Protein AF-A0AAW2MS25-F1 (afdb_monomer_lite)

Foldseek 3Di:
DVVLVVVCVVVVPDQVVSLVVQCVVCVVDPPDDPGDNGPVVVVVVCCVVPAPWDKWFADLVRPDICDDVNVPDQADPPPRDGQFDDDPDPPVPDDGHGNDMDIDGDVVVVVVVQCVDPVRVCVVCVVVPDDDDVPDDDDPPDPDPDDDDDDDPFDWGQDPVVRDTDTD

Organism: NCBI:txid2727405

Sequence (168 aa):
MARLVNIKAEHNMSERCYDQVSQWASDLLSRVHTLPSNYYNTKKMIRDLGLPIKKIHACKNGCMLYWKDNIDMEYCKFCGDPRYKPTREQNSHRKKPSYVVFSYLPLTPHLQGLYASPATVEHMTWHASYVMDEGSVLILLMPKLGGMLTEHTQILYWSPVTLDWVFV

Secondary structure (DSSP, 8-state):
-HHHHHHHHHTT--HHHHHHHHHHHHHHS-S-----SSHHHHHHHHHHHS---EEEEE-TTSS-EE-GGGTT-SB-TTT--BSB---S---TTSPPPBSEEEEE--HHHHHHHHHH-HHHHHHHHHHHH-PPPTT----------S----S----EEEETTTTEEEE-

pLDDT: mean 76.35, std 17.57, range [33.19, 94.12]

Structure (mmCIF, N/CA/C/O backbone):
data_AF-A0AAW2MS25-F1
#
_entry.id   AF-A0AAW2MS25-F1
#
loop_
_atom_site.group_PDB
_atom_site.id
_atom_site.type_symbol
_atom_site.label_atom_id
_atom_site.label_alt_id
_atom_site.label_comp_id
_atom_site.label_asym_id
_atom_site.label_entity_id
_atom_site.label_seq_id
_atom_site.pdbx_PDB_ins_code
_atom_site.Cartn_x
_atom_site.Cartn_y
_atom_site.Cartn_z
_atom_site.occupancy
_atom_site.B_iso_or_equiv
_atom_site.auth_seq_id
_atom_site.auth_comp_id
_atom_site.auth_asym_id
_atom_site.auth_atom_id
_atom_site.pdbx_PDB_model_num
ATOM 1 N N . MET A 1 1 ? 6.434 14.502 -12.449 1.00 69.00 1 MET A N 1
ATOM 2 C CA . MET A 1 1 ? 5.471 14.150 -11.374 1.00 69.00 1 MET A CA 1
ATOM 3 C C . MET A 1 1 ? 6.110 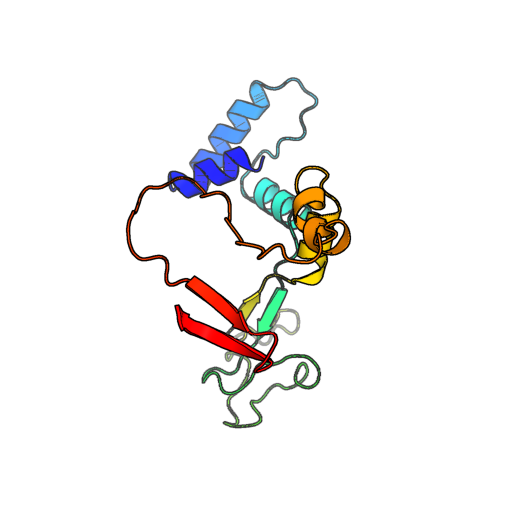13.396 -10.228 1.00 69.00 1 MET A C 1
ATOM 5 O O . MET A 1 1 ? 6.143 13.944 -9.135 1.00 69.00 1 MET A O 1
ATOM 9 N N . ALA A 1 2 ? 6.696 12.218 -10.471 1.00 74.75 2 ALA A N 1
ATOM 10 C CA . ALA A 1 2 ? 7.390 11.449 -9.430 1.00 74.75 2 ALA A CA 1
ATOM 11 C C . ALA A 1 2 ? 8.496 12.253 -8.716 1.00 74.75 2 ALA A C 1
ATOM 13 O O . ALA A 1 2 ? 8.536 12.281 -7.492 1.00 74.75 2 ALA A O 1
ATOM 14 N N . ARG A 1 3 ? 9.314 13.006 -9.468 1.00 83.06 3 ARG A N 1
ATOM 15 C CA . ARG A 1 3 ? 10.373 13.866 -8.905 1.00 83.06 3 ARG A CA 1
ATOM 16 C C . ARG A 1 3 ? 9.864 14.907 -7.902 1.00 83.06 3 ARG A C 1
ATOM 18 O O . ARG A 1 3 ? 10.422 15.021 -6.825 1.00 83.06 3 ARG A O 1
ATOM 25 N N . LEU A 1 4 ? 8.783 15.624 -8.217 1.00 85.62 4 LEU A N 1
ATOM 26 C CA . LEU A 1 4 ? 8.239 16.663 -7.332 1.00 85.62 4 LEU A CA 1
ATOM 27 C C . LEU A 1 4 ? 7.692 16.073 -6.021 1.00 85.62 4 LEU A C 1
ATOM 29 O O . LEU A 1 4 ? 7.838 16.665 -4.956 1.00 85.62 4 LEU A O 1
ATOM 33 N N . VAL A 1 5 ? 7.083 14.884 -6.087 1.00 87.06 5 VAL A N 1
ATOM 34 C CA . VAL A 1 5 ? 6.631 14.159 -4.889 1.00 87.06 5 VAL A CA 1
ATOM 35 C C . VAL A 1 5 ? 7.811 13.630 -4.073 1.00 87.06 5 VAL A C 1
ATOM 37 O O . VAL A 1 5 ? 7.740 13.656 -2.847 1.00 87.06 5 VAL A O 1
ATOM 40 N N . ASN A 1 6 ? 8.904 13.231 -4.724 1.00 87.56 6 ASN A N 1
ATOM 41 C CA . ASN A 1 6 ? 10.121 12.816 -4.033 1.00 87.56 6 ASN A CA 1
ATOM 42 C C . ASN A 1 6 ? 10.764 13.982 -3.265 1.00 87.56 6 ASN A C 1
ATOM 44 O O . ASN A 1 6 ? 11.002 13.860 -2.071 1.00 87.56 6 ASN A O 1
ATOM 48 N N . ILE A 1 7 ? 10.895 15.155 -3.897 1.00 89.50 7 ILE A N 1
ATOM 49 C CA . ILE A 1 7 ? 11.399 16.381 -3.249 1.00 89.50 7 ILE A CA 1
ATOM 50 C C . ILE A 1 7 ? 10.515 16.757 -2.047 1.00 89.50 7 ILE A C 1
ATOM 52 O O . ILE A 1 7 ? 11.016 17.135 -0.990 1.00 89.50 7 ILE A O 1
ATOM 56 N N . LYS A 1 8 ? 9.183 16.618 -2.163 1.00 89.94 8 LYS A N 1
ATOM 57 C CA . LYS A 1 8 ? 8.272 16.823 -1.021 1.00 89.94 8 LYS A CA 1
ATOM 58 C C . LYS A 1 8 ? 8.596 15.894 0.144 1.00 89.94 8 LYS A C 1
ATOM 60 O O . LYS A 1 8 ? 8.557 16.358 1.281 1.00 89.94 8 LYS A O 1
ATOM 65 N N . ALA A 1 9 ? 8.855 14.618 -0.130 1.00 89.12 9 ALA A N 1
ATOM 66 C CA . ALA A 1 9 ? 9.163 13.626 0.893 1.00 89.12 9 ALA A CA 1
ATOM 67 C C . ALA A 1 9 ? 10.536 13.878 1.536 1.00 89.12 9 ALA A C 1
ATOM 69 O O . ALA A 1 9 ? 10.632 13.881 2.758 1.00 89.12 9 ALA A O 1
ATOM 70 N N . GLU A 1 10 ? 11.560 14.162 0.731 1.00 93.12 10 GLU A N 1
ATOM 71 C CA . GLU A 1 10 ? 12.932 14.431 1.187 1.00 93.12 10 GLU A CA 1
ATOM 72 C C . GLU A 1 10 ? 13.018 15.681 2.068 1.00 93.12 10 GLU A C 1
ATOM 74 O O . GLU A 1 10 ? 13.694 15.680 3.093 1.00 93.12 10 GLU A O 1
ATOM 79 N N . HIS A 1 11 ? 12.287 16.737 1.708 1.00 91.31 11 HIS A N 1
ATOM 80 C CA . HIS A 1 11 ? 12.320 18.013 2.425 1.00 91.31 11 HIS A CA 1
ATOM 81 C C . HIS A 1 11 ? 11.137 18.228 3.375 1.00 91.31 11 HIS A C 1
ATOM 83 O O . HIS A 1 11 ? 10.958 19.331 3.888 1.00 91.31 11 HIS A O 1
ATOM 89 N N . ASN A 1 12 ? 10.305 17.204 3.592 1.00 90.50 12 ASN A N 1
ATOM 90 C CA . ASN A 1 12 ? 9.103 17.272 4.425 1.00 90.50 12 ASN A CA 1
ATOM 91 C C . ASN A 1 12 ? 8.223 18.511 4.131 1.00 90.50 12 ASN A C 1
ATOM 93 O O . ASN A 1 12 ? 7.706 19.171 5.037 1.00 90.50 12 ASN A O 1
ATOM 97 N N . MET A 1 13 ? 8.077 18.868 2.849 1.00 90.62 13 MET A N 1
ATOM 98 C CA . MET A 1 13 ? 7.327 20.064 2.454 1.00 90.62 13 MET A CA 1
ATOM 99 C C . MET A 1 13 ? 5.853 19.924 2.842 1.00 90.62 13 MET A C 1
ATOM 101 O O . MET A 1 13 ? 5.254 18.856 2.675 1.00 90.62 13 MET A O 1
ATOM 105 N N . SER A 1 14 ? 5.222 21.013 3.289 1.00 92.88 14 SER A N 1
ATOM 106 C CA . SER A 1 14 ? 3.783 21.021 3.583 1.00 92.88 14 SER A CA 1
ATOM 107 C C . SER A 1 14 ? 2.945 20.777 2.318 1.00 92.88 14 SER A C 1
ATOM 109 O O . SER A 1 14 ? 3.408 20.963 1.190 1.00 92.88 14 SER A O 1
ATOM 111 N N . GLU A 1 15 ? 1.705 20.299 2.467 1.00 91.19 15 GLU A N 1
ATOM 112 C CA . GLU A 1 15 ? 0.793 20.133 1.317 1.00 91.19 15 GLU A CA 1
ATOM 113 C C . GLU A 1 15 ? 0.471 21.479 0.662 1.00 91.19 15 GLU A C 1
ATOM 115 O O . GLU A 1 15 ? 0.537 21.595 -0.555 1.00 91.19 15 GLU A O 1
ATOM 120 N N . ARG A 1 16 ? 0.277 22.525 1.472 1.00 91.69 16 ARG A N 1
ATOM 121 C CA . ARG A 1 16 ? 0.052 23.888 0.979 1.00 91.69 16 ARG A CA 1
ATOM 122 C C . ARG A 1 16 ? 1.211 24.405 0.123 1.00 91.69 16 ARG A C 1
ATOM 124 O O . ARG A 1 16 ? 0.967 24.985 -0.928 1.00 91.69 16 ARG A O 1
ATOM 131 N N . CYS A 1 17 ? 2.453 24.179 0.556 1.00 89.75 17 CYS A N 1
ATOM 132 C CA . CYS A 1 17 ? 3.636 24.564 -0.217 1.00 89.75 17 CYS A CA 1
ATOM 133 C C . CYS A 1 17 ? 3.680 23.819 -1.559 1.00 89.75 17 CYS A C 1
ATOM 135 O O . CYS A 1 17 ? 3.880 24.429 -2.605 1.00 89.75 17 CYS A O 1
ATOM 137 N N . TYR A 1 18 ? 3.407 22.511 -1.545 1.00 91.69 18 TYR A N 1
ATOM 138 C CA . TYR A 1 18 ? 3.346 21.709 -2.767 1.00 91.69 18 TYR A CA 1
ATOM 139 C C . TYR A 1 18 ? 2.304 22.237 -3.761 1.00 91.69 18 TYR A C 1
ATOM 141 O O . TYR A 1 18 ? 2.592 22.333 -4.953 1.00 91.69 18 TYR A O 1
ATOM 149 N N . ASP A 1 19 ? 1.109 22.585 -3.281 1.00 91.50 19 ASP A N 1
ATOM 150 C CA . ASP A 1 19 ? 0.026 23.100 -4.122 1.00 91.50 19 ASP A CA 1
ATOM 151 C C . ASP A 1 19 ? 0.402 24.448 -4.748 1.00 91.50 19 ASP A C 1
ATOM 153 O O . ASP A 1 19 ? 0.209 24.644 -5.944 1.00 91.50 19 ASP A O 1
ATOM 157 N N . GLN A 1 20 ? 1.021 25.345 -3.973 1.00 90.50 20 GLN A N 1
ATOM 158 C CA . GLN A 1 20 ? 1.504 26.637 -4.471 1.00 90.50 20 GLN A CA 1
ATOM 159 C C . GLN A 1 20 ? 2.603 26.477 -5.527 1.00 90.50 20 GLN A C 1
ATOM 161 O O . GLN A 1 20 ? 2.541 27.115 -6.575 1.00 90.50 20 GLN A O 1
ATOM 166 N N . VAL A 1 21 ? 3.578 25.594 -5.291 1.00 89.19 21 VAL A N 1
ATOM 167 C CA . VAL A 1 21 ? 4.641 25.294 -6.264 1.00 89.19 21 VAL A CA 1
ATOM 168 C C . VAL A 1 21 ? 4.063 24.657 -7.527 1.00 89.19 21 VAL A C 1
ATOM 170 O O . VAL A 1 21 ? 4.496 24.980 -8.629 1.00 89.19 21 VAL A O 1
ATOM 173 N N . SER A 1 22 ? 3.069 23.777 -7.388 1.00 88.00 22 SER A N 1
ATOM 174 C CA . SER A 1 22 ? 2.417 23.125 -8.529 1.00 88.00 22 SER A CA 1
ATOM 175 C C . SER A 1 22 ? 1.613 24.119 -9.366 1.00 88.00 22 SER A C 1
ATOM 177 O O . SER A 1 22 ? 1.664 24.052 -10.591 1.00 88.00 22 SER A O 1
ATOM 179 N N . GLN A 1 23 ? 0.913 25.062 -8.729 1.00 86.50 23 GLN A N 1
ATOM 180 C CA . GLN A 1 23 ? 0.197 26.148 -9.409 1.00 86.50 23 GLN A CA 1
ATOM 181 C C . GLN A 1 23 ? 1.165 27.086 -10.129 1.00 86.50 23 GLN A C 1
ATOM 183 O O . GLN A 1 23 ? 1.020 27.293 -11.327 1.00 86.50 23 GLN A O 1
ATOM 188 N N . TRP A 1 24 ? 2.220 27.537 -9.447 1.00 87.12 24 TRP A N 1
ATOM 189 C CA . TRP A 1 24 ? 3.271 28.347 -10.065 1.00 87.12 24 TRP A CA 1
ATOM 190 C C . TRP A 1 24 ? 3.922 27.640 -11.265 1.00 87.12 24 TRP A C 1
ATOM 192 O O . TRP A 1 24 ? 4.111 28.239 -12.321 1.00 87.12 24 TRP A O 1
ATOM 202 N N . ALA A 1 25 ? 4.216 26.342 -11.144 1.00 85.19 25 ALA A N 1
ATOM 203 C CA . ALA A 1 25 ? 4.744 25.549 -12.251 1.00 85.19 25 ALA A CA 1
ATOM 204 C C . ALA A 1 25 ? 3.733 25.403 -13.402 1.00 85.19 25 ALA A C 1
ATOM 206 O O . ALA A 1 25 ? 4.133 25.359 -14.561 1.00 85.19 25 ALA A O 1
ATOM 207 N N . SER A 1 26 ? 2.436 25.340 -13.095 1.00 83.19 26 SER A N 1
ATOM 208 C CA . SER A 1 26 ? 1.359 25.270 -14.089 1.00 83.19 26 SER A CA 1
ATOM 209 C C . SER A 1 26 ? 1.217 26.580 -14.866 1.00 83.19 26 SER A C 1
ATOM 211 O O . SER A 1 26 ? 1.016 26.537 -16.074 1.00 83.19 26 SER A O 1
ATOM 213 N N . ASP A 1 27 ? 1.391 27.728 -14.206 1.00 83.12 27 ASP A N 1
ATOM 214 C CA . ASP A 1 27 ? 1.349 29.054 -14.841 1.00 83.12 27 ASP A CA 1
ATOM 215 C C . ASP A 1 27 ? 2.520 29.275 -15.813 1.00 83.12 27 ASP A C 1
ATOM 217 O O . ASP A 1 27 ? 2.380 29.965 -16.824 1.00 83.12 27 ASP A O 1
ATOM 221 N N . LEU A 1 28 ? 3.679 28.669 -15.528 1.00 82.75 28 LEU A N 1
ATOM 222 C CA . LEU A 1 28 ? 4.855 28.707 -16.404 1.00 82.75 28 LEU A CA 1
ATOM 223 C C . LEU A 1 28 ? 4.737 27.777 -17.617 1.00 82.75 28 LEU A C 1
ATOM 225 O O . LEU A 1 28 ? 5.355 28.021 -18.655 1.00 82.75 28 LEU A O 1
ATOM 229 N N . LEU A 1 29 ? 3.984 26.685 -17.489 1.00 81.06 29 LEU A N 1
ATOM 230 C CA . LEU A 1 29 ? 3.799 25.713 -18.558 1.00 81.06 29 LEU A CA 1
ATOM 231 C C . LEU A 1 29 ? 2.684 26.186 -19.502 1.00 81.06 29 LEU A C 1
ATOM 233 O O . LEU A 1 29 ? 1.593 26.551 -19.077 1.00 81.06 29 LEU A O 1
ATOM 237 N N . SER A 1 30 ? 2.934 26.141 -20.815 1.00 68.25 30 SER A N 1
ATOM 238 C CA . SER A 1 30 ? 1.917 26.476 -21.828 1.00 68.25 30 SER A CA 1
ATOM 239 C C . SER A 1 30 ? 0.600 25.693 -21.631 1.00 68.25 30 SER A C 1
ATOM 241 O O . SER A 1 30 ? 0.585 24.634 -21.000 1.00 68.25 30 SER A O 1
ATOM 243 N N . ARG A 1 31 ? -0.513 26.214 -22.182 1.00 60.09 31 ARG A N 1
ATOM 244 C CA . ARG A 1 31 ? -1.922 25.837 -21.894 1.00 60.09 31 ARG A CA 1
ATOM 245 C C . ARG A 1 31 ? -2.290 24.343 -21.988 1.00 60.09 31 ARG A C 1
ATOM 247 O O . ARG A 1 31 ? -3.392 23.983 -21.588 1.00 60.09 31 ARG A O 1
ATOM 254 N N . VAL A 1 32 ? -1.413 23.480 -22.498 1.00 61.56 32 VAL A N 1
ATOM 255 C CA . VAL A 1 32 ? -1.625 22.029 -22.589 1.00 61.56 32 VAL A CA 1
ATOM 256 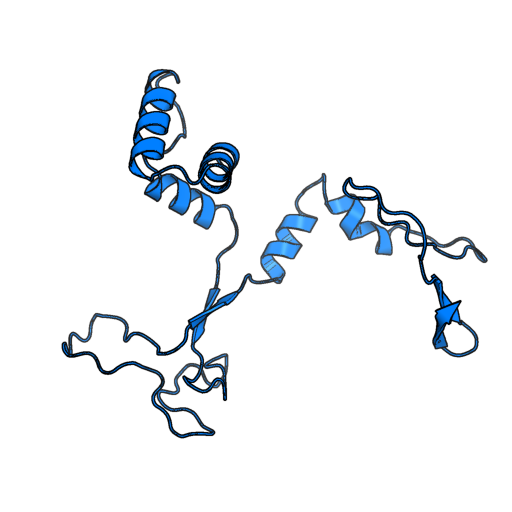C C . VAL A 1 32 ? -0.550 21.309 -21.772 1.00 61.56 32 VAL A C 1
ATOM 258 O O . VAL A 1 32 ? 0.413 20.777 -22.317 1.00 61.56 32 VAL A O 1
ATOM 261 N N . HIS A 1 33 ? -0.696 21.302 -20.446 1.00 73.81 33 HIS A N 1
ATOM 262 C CA . HIS A 1 33 ? 0.163 20.522 -19.553 1.00 73.81 33 HIS A CA 1
ATOM 263 C C . HIS A 1 33 ? -0.653 19.507 -18.744 1.00 73.81 33 HIS A C 1
ATOM 265 O O . HIS A 1 33 ? -1.777 19.765 -18.327 1.00 73.81 33 HIS A O 1
ATOM 271 N N . THR A 1 34 ? -0.074 18.330 -18.505 1.00 74.81 34 THR A N 1
ATOM 272 C CA . THR A 1 34 ? -0.686 17.215 -17.755 1.00 74.81 34 THR A CA 1
ATOM 273 C C . THR A 1 34 ? -0.325 17.232 -16.265 1.00 74.81 34 THR A C 1
ATOM 275 O O . THR A 1 34 ? -0.404 16.206 -15.591 1.00 74.81 34 THR A O 1
ATOM 278 N N . LEU A 1 35 ? 0.090 18.389 -15.739 1.00 80.56 35 LEU A N 1
ATOM 279 C CA . LEU A 1 35 ? 0.466 18.579 -14.337 1.00 80.56 35 LEU A CA 1
ATOM 280 C C . LEU A 1 35 ? -0.797 18.777 -13.469 1.00 80.56 35 LEU A C 1
ATOM 282 O O . LEU A 1 35 ? -1.502 19.764 -13.649 1.00 80.56 35 LEU A O 1
ATOM 286 N N . PRO A 1 36 ? -1.125 17.889 -12.514 1.00 81.12 36 PRO A N 1
ATOM 287 C CA . PRO A 1 36 ? -2.079 18.180 -11.459 1.00 81.12 36 PRO A CA 1
ATOM 288 C C . PRO A 1 36 ? -1.731 19.422 -10.651 1.00 81.12 36 PRO A C 1
ATOM 290 O O . PRO A 1 36 ? -0.603 19.620 -10.210 1.00 81.12 36 PRO A O 1
ATOM 293 N N . SER A 1 37 ? -2.778 20.197 -10.390 1.00 81.00 37 SER A N 1
ATOM 294 C CA . SER A 1 37 ? -2.750 21.460 -9.655 1.00 81.00 37 SER A CA 1
ATOM 295 C C . SER A 1 37 ? -2.618 21.310 -8.138 1.00 81.00 37 SER A C 1
ATOM 297 O O . SER A 1 37 ? -2.427 22.306 -7.444 1.00 81.00 37 SER A O 1
ATOM 299 N N . ASN A 1 38 ? -2.760 20.094 -7.603 1.00 86.88 38 ASN A N 1
ATOM 300 C CA . ASN A 1 38 ? -2.684 19.844 -6.169 1.00 86.88 38 ASN A CA 1
ATOM 301 C C . ASN A 1 38 ? -2.050 18.487 -5.840 1.00 86.88 38 ASN A C 1
ATOM 303 O O . ASN A 1 38 ? -2.031 17.551 -6.649 1.00 86.88 38 ASN A O 1
ATOM 307 N N . TYR A 1 39 ? -1.572 18.370 -4.604 1.00 88.81 39 TYR A N 1
ATOM 308 C CA . TYR A 1 39 ? -0.925 17.174 -4.086 1.00 88.81 39 TYR A CA 1
ATOM 309 C C . TYR A 1 39 ? -1.846 15.956 -4.107 1.00 88.81 39 TYR A C 1
ATOM 311 O O . TYR A 1 39 ? -1.409 14.855 -4.440 1.00 88.81 39 TYR A O 1
ATOM 319 N N . TYR A 1 40 ? -3.129 16.139 -3.787 1.00 89.38 40 TYR A N 1
ATOM 320 C CA . TYR A 1 40 ? -4.104 15.051 -3.762 1.00 89.38 40 TYR A CA 1
ATOM 321 C C . TYR A 1 40 ? -4.253 14.373 -5.133 1.00 89.38 40 TYR A C 1
ATOM 323 O O . TYR A 1 40 ? -4.198 13.146 -5.232 1.00 89.38 40 TYR A O 1
ATOM 331 N N . ASN A 1 41 ? -4.396 15.164 -6.193 1.00 87.56 41 ASN A N 1
ATOM 332 C CA . ASN A 1 41 ? -4.534 14.708 -7.568 1.00 87.56 41 ASN A CA 1
ATOM 333 C C . ASN A 1 41 ? -3.232 14.077 -8.051 1.00 87.56 41 ASN A C 1
ATOM 335 O O . ASN A 1 41 ? -3.280 13.003 -8.646 1.00 87.56 41 ASN A O 1
ATOM 339 N N . THR A 1 42 ? -2.072 14.661 -7.728 1.00 87.88 42 THR A N 1
ATOM 340 C CA . THR A 1 42 ? -0.786 14.025 -8.047 1.00 87.88 42 THR A CA 1
ATOM 341 C C . THR A 1 42 ? -0.639 12.681 -7.343 1.00 87.88 42 THR A C 1
ATOM 343 O O . THR A 1 42 ? -0.266 11.695 -7.971 1.00 87.88 42 THR A O 1
ATOM 346 N N . LYS A 1 43 ? -0.984 12.598 -6.055 1.00 84.56 43 LYS A N 1
ATOM 347 C CA . LYS A 1 43 ? -0.954 11.354 -5.277 1.00 84.56 43 LYS A CA 1
ATOM 348 C C . LYS A 1 43 ? -1.926 10.312 -5.830 1.00 84.56 43 LYS A C 1
ATOM 350 O O . LYS A 1 43 ? -1.599 9.129 -5.854 1.00 84.56 43 LYS A O 1
ATOM 355 N N . LYS A 1 44 ? -3.105 10.739 -6.289 1.00 85.38 44 LYS A N 1
ATOM 356 C CA . LYS A 1 44 ? -4.081 9.883 -6.972 1.00 85.38 44 LYS A CA 1
ATOM 357 C C . LYS A 1 44 ? -3.513 9.344 -8.285 1.00 85.38 44 LYS A C 1
ATOM 359 O O . LYS A 1 44 ? -3.489 8.134 -8.448 1.00 85.38 44 LYS A O 1
ATOM 364 N N . MET A 1 45 ? -2.971 10.203 -9.145 1.00 83.44 45 MET A N 1
ATOM 365 C CA . MET A 1 45 ? -2.341 9.780 -10.400 1.00 83.44 45 MET A CA 1
ATOM 366 C C . MET A 1 45 ? -1.158 8.841 -10.165 1.00 83.44 45 MET A C 1
ATOM 368 O O . MET A 1 45 ? -1.049 7.826 -10.836 1.00 83.44 45 MET A O 1
ATOM 372 N N . ILE A 1 46 ? -0.291 9.131 -9.190 1.00 80.38 46 ILE A N 1
ATOM 373 C CA . ILE A 1 46 ? 0.828 8.245 -8.842 1.00 80.38 46 ILE A CA 1
ATOM 374 C C . ILE A 1 46 ? 0.323 6.896 -8.344 1.00 80.38 46 ILE A C 1
ATOM 376 O O . ILE A 1 46 ? 0.897 5.884 -8.708 1.00 80.38 46 ILE A O 1
ATOM 380 N N . ARG A 1 47 ? -0.746 6.851 -7.546 1.00 77.44 47 ARG A N 1
ATOM 381 C CA . ARG A 1 47 ? -1.350 5.580 -7.127 1.00 77.44 47 ARG A CA 1
ATOM 382 C C . ARG A 1 47 ? -1.912 4.796 -8.315 1.00 77.44 47 ARG A C 1
ATOM 384 O O . ARG A 1 47 ? -1.819 3.575 -8.322 1.00 77.44 47 ARG A O 1
ATOM 391 N N . ASP A 1 48 ? -2.495 5.491 -9.284 1.00 74.12 48 ASP A N 1
ATOM 392 C CA . ASP A 1 48 ? -3.091 4.872 -10.467 1.00 74.12 48 ASP A CA 1
ATOM 393 C C . ASP A 1 48 ? -2.002 4.395 -11.462 1.00 74.12 48 ASP A C 1
ATOM 395 O O . ASP A 1 48 ? -2.181 3.381 -12.129 1.00 74.12 48 ASP A O 1
ATOM 399 N N . LEU A 1 49 ? -0.844 5.069 -11.506 1.00 74.69 49 LEU A N 1
ATOM 400 C CA . LEU A 1 49 ? 0.341 4.692 -12.297 1.00 74.69 49 LEU A CA 1
ATOM 401 C C . LEU A 1 49 ? 1.235 3.652 -11.602 1.00 74.69 49 LEU A C 1
ATOM 403 O O . LEU A 1 49 ? 1.920 2.866 -12.249 1.00 74.69 49 LEU A O 1
ATOM 407 N N . GLY A 1 50 ? 1.279 3.698 -10.275 1.00 65.19 50 GLY A N 1
ATOM 408 C CA . GLY A 1 50 ? 2.283 3.075 -9.427 1.00 65.19 50 GLY A CA 1
ATOM 409 C C . GLY A 1 50 ? 1.628 2.142 -8.431 1.00 65.19 50 GLY A C 1
ATOM 410 O O . GLY A 1 50 ? 1.584 2.434 -7.242 1.00 65.19 50 GLY A O 1
ATOM 411 N N . LEU A 1 51 ? 1.150 1.027 -8.976 1.00 67.50 51 LEU A N 1
ATOM 412 C CA . LEU A 1 51 ? 0.968 -0.267 -8.331 1.00 67.50 51 LEU A CA 1
ATOM 413 C C . LEU A 1 51 ? 0.071 -0.267 -7.070 1.00 67.50 51 LEU A C 1
ATOM 415 O O . LEU A 1 51 ? 0.417 0.267 -6.014 1.00 67.50 51 LEU A O 1
ATOM 419 N N . PRO A 1 52 ? -1.108 -0.911 -7.135 1.00 70.38 52 PRO A N 1
ATOM 420 C CA . PRO A 1 52 ? -2.117 -0.783 -6.095 1.00 70.38 52 PRO A CA 1
ATOM 421 C C . PRO A 1 52 ? -1.639 -1.384 -4.769 1.00 70.38 52 PRO A C 1
ATOM 423 O O . PRO A 1 52 ? -1.518 -2.602 -4.632 1.00 70.38 52 PRO A O 1
ATOM 426 N N . ILE A 1 53 ? -1.447 -0.531 -3.759 1.00 79.31 53 ILE A N 1
ATOM 427 C CA . ILE A 1 53 ? -1.254 -0.968 -2.372 1.00 79.31 53 ILE A CA 1
ATOM 428 C C . ILE A 1 53 ? -2.525 -1.689 -1.919 1.00 79.31 53 ILE A C 1
ATOM 430 O O . ILE A 1 53 ? -3.611 -1.098 -1.874 1.00 79.31 53 ILE A O 1
ATOM 434 N N . LYS A 1 54 ? -2.396 -2.963 -1.548 1.00 86.44 54 LYS A N 1
ATOM 435 C CA . LYS A 1 54 ? -3.506 -3.764 -1.027 1.00 86.44 54 LYS A CA 1
ATOM 436 C C . LYS A 1 54 ? -3.498 -3.743 0.494 1.00 86.44 54 LYS A C 1
ATOM 438 O O . LYS A 1 54 ? -2.450 -3.793 1.131 1.00 86.44 54 LYS A O 1
ATOM 443 N N . LYS A 1 55 ? -4.691 -3.665 1.082 1.00 90.06 55 LYS A N 1
ATOM 444 C CA . LYS A 1 55 ? -4.892 -3.662 2.534 1.00 90.06 55 LYS A CA 1
ATOM 445 C C . LYS A 1 55 ? -5.467 -5.000 2.986 1.00 90.06 55 LYS A C 1
ATOM 447 O O . LYS A 1 55 ? -6.407 -5.491 2.370 1.00 90.06 55 LYS A O 1
ATOM 452 N N . ILE A 1 56 ? -4.921 -5.559 4.062 1.00 92.25 56 ILE A N 1
ATOM 453 C CA . ILE A 1 56 ? -5.384 -6.789 4.716 1.00 92.25 56 ILE A CA 1
ATOM 454 C C . ILE A 1 56 ? -5.730 -6.457 6.161 1.00 92.25 56 ILE A C 1
ATOM 456 O O . ILE A 1 56 ? -4.973 -5.769 6.843 1.00 92.25 56 ILE A O 1
ATOM 460 N N . HIS A 1 57 ? -6.872 -6.940 6.642 1.00 93.75 57 HIS A N 1
ATOM 461 C CA . HIS A 1 57 ? -7.227 -6.796 8.052 1.00 93.75 57 HIS A CA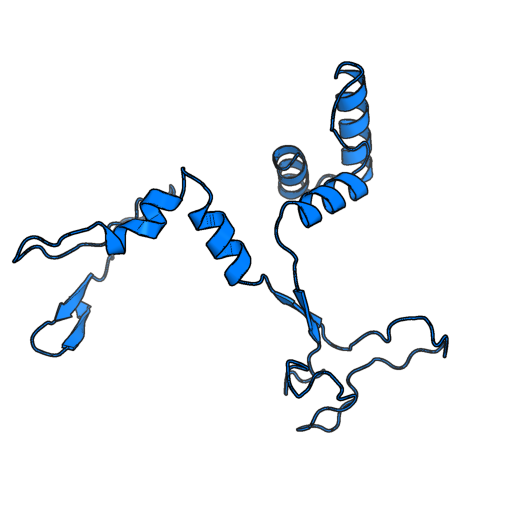 1
ATOM 462 C C . HIS A 1 57 ? -6.540 -7.891 8.868 1.00 93.75 57 HIS A C 1
ATOM 464 O O . HIS A 1 57 ? -6.420 -9.028 8.412 1.00 93.75 57 HIS A O 1
ATOM 470 N N . ALA A 1 58 ? -6.159 -7.572 10.097 1.00 93.56 58 ALA A N 1
ATOM 471 C CA . ALA A 1 58 ? -5.615 -8.543 11.035 1.00 93.56 58 ALA A CA 1
ATOM 472 C C . ALA A 1 58 ? -6.359 -8.508 12.363 1.00 93.56 58 ALA A C 1
ATOM 474 O O . ALA A 1 58 ? -7.020 -7.521 12.699 1.00 93.56 58 ALA A O 1
ATOM 475 N N . CYS A 1 59 ? -6.243 -9.599 13.114 1.00 93.56 59 CYS A N 1
ATOM 476 C CA . CYS A 1 59 ? -6.679 -9.628 14.500 1.00 93.56 59 CYS A CA 1
ATOM 477 C C . CYS A 1 59 ? -5.896 -8.595 15.325 1.00 93.56 59 CYS A C 1
ATOM 479 O O . CYS A 1 59 ? -4.709 -8.370 15.085 1.00 93.56 59 CYS A O 1
ATOM 481 N N . LYS A 1 60 ? -6.555 -8.001 16.325 1.00 92.12 60 LYS A N 1
ATOM 482 C CA . LYS A 1 60 ? -5.956 -7.045 17.262 1.00 92.12 60 LYS A CA 1
ATOM 483 C C . LYS A 1 60 ? -4.679 -7.584 17.916 1.00 92.12 60 LYS A C 1
ATOM 485 O O . LYS A 1 60 ? -3.705 -6.848 18.014 1.00 92.12 60 LYS A O 1
ATOM 490 N N . ASN A 1 61 ? -4.674 -8.865 18.286 1.00 92.50 61 ASN A N 1
ATOM 491 C CA . ASN A 1 61 ? -3.529 -9.520 18.927 1.00 92.50 61 ASN A CA 1
ATOM 492 C C . ASN A 1 61 ? -2.578 -10.187 17.915 1.00 92.50 61 ASN A C 1
ATOM 494 O O . ASN A 1 61 ? -1.713 -10.961 18.303 1.00 92.50 61 ASN A O 1
ATOM 498 N N . GLY A 1 62 ? -2.760 -9.959 16.609 1.00 90.44 62 GLY A N 1
ATOM 499 C CA . GLY A 1 62 ? -1.902 -10.537 15.569 1.00 90.44 62 GLY A CA 1
ATOM 500 C C . GLY A 1 62 ? -2.089 -12.039 15.317 1.00 90.44 62 GLY A C 1
ATOM 501 O O . GLY A 1 62 ? -1.360 -12.599 14.510 1.00 90.44 62 GLY A O 1
ATOM 502 N N . CYS A 1 63 ? -3.076 -12.696 15.938 1.00 92.94 63 CYS A N 1
ATOM 503 C CA . CYS A 1 63 ? -3.258 -14.152 15.840 1.00 92.94 63 CYS A CA 1
ATOM 504 C C . CYS A 1 63 ? -3.561 -14.660 14.420 1.00 92.94 63 CYS A C 1
ATOM 506 O O . CYS A 1 63 ? -3.270 -15.806 14.098 1.00 92.94 63 CYS A O 1
ATOM 508 N N . MET A 1 64 ? -4.206 -13.842 13.582 1.00 92.81 64 MET A N 1
ATOM 509 C CA . MET A 1 64 ? -4.538 -14.214 12.205 1.00 92.81 64 MET A CA 1
ATOM 510 C C . MET A 1 64 ? -4.736 -13.002 11.297 1.00 92.81 64 MET A C 1
ATOM 512 O O . MET A 1 64 ? -5.092 -11.908 11.749 1.00 92.81 64 MET A O 1
ATOM 516 N N . LEU A 1 65 ? -4.592 -13.250 9.995 1.00 94.06 65 LEU A N 1
ATOM 517 C CA . LEU A 1 65 ? -4.990 -12.345 8.924 1.00 94.06 65 LEU A CA 1
ATOM 518 C C . LEU A 1 65 ? -6.363 -12.751 8.374 1.00 94.06 65 LEU A C 1
ATOM 520 O O . LEU A 1 65 ? -6.623 -13.926 8.107 1.00 94.06 65 LEU A O 1
ATOM 524 N N . TYR A 1 66 ? -7.227 -11.764 8.154 1.00 93.00 66 TYR A N 1
ATOM 525 C CA . TYR A 1 66 ? -8.505 -11.937 7.463 1.00 93.00 66 TYR A CA 1
ATOM 526 C C . TYR A 1 66 ? -8.248 -11.924 5.951 1.00 93.00 66 TYR A C 1
ATOM 528 O O . TYR A 1 66 ? -8.440 -10.912 5.272 1.00 93.00 66 TYR A O 1
ATOM 536 N N . TRP A 1 67 ? -7.712 -13.038 5.453 1.00 92.00 67 TRP A N 1
ATOM 537 C CA . TRP A 1 67 ? -7.250 -13.228 4.079 1.00 92.00 67 TRP A CA 1
ATOM 538 C C . TRP A 1 67 ? -7.786 -14.548 3.502 1.00 92.00 67 TRP A C 1
ATOM 540 O O . TRP A 1 67 ? -7.942 -15.513 4.251 1.00 92.00 67 TRP A O 1
ATOM 550 N N . LYS A 1 68 ? -8.055 -14.583 2.185 1.00 90.25 68 LYS A N 1
ATOM 551 C CA . LYS A 1 68 ? -8.690 -15.710 1.464 1.00 90.25 68 LYS A CA 1
ATOM 552 C C . LYS A 1 68 ? -9.934 -16.232 2.201 1.00 90.25 68 LYS A C 1
ATOM 554 O O . LYS A 1 68 ? -10.896 -15.487 2.343 1.00 90.25 68 LYS A O 1
ATOM 559 N N . ASP A 1 69 ? -9.884 -17.450 2.728 1.00 92.06 69 ASP A N 1
ATOM 560 C CA . ASP A 1 69 ? -11.018 -18.164 3.332 1.00 92.06 69 ASP A CA 1
ATOM 561 C C . ASP A 1 69 ? -11.514 -17.521 4.636 1.00 92.06 69 ASP A C 1
ATOM 563 O O . ASP A 1 69 ? -12.605 -17.809 5.118 1.00 92.06 69 ASP A O 1
ATOM 567 N N . ASN A 1 70 ? -10.713 -16.628 5.222 1.00 91.12 70 ASN A N 1
ATOM 568 C CA . ASN A 1 70 ? -11.051 -15.917 6.451 1.00 91.12 70 ASN A CA 1
ATOM 569 C C . ASN A 1 70 ? -11.583 -14.493 6.193 1.00 91.12 70 ASN A C 1
ATOM 571 O O . ASN A 1 70 ? -11.667 -13.700 7.130 1.00 91.12 70 ASN A O 1
ATOM 575 N N . ILE A 1 71 ? -11.885 -14.118 4.943 1.00 90.69 71 ILE A N 1
ATOM 576 C CA . ILE A 1 71 ? -12.294 -12.747 4.587 1.00 90.69 71 ILE A CA 1
ATOM 577 C C . ILE A 1 71 ? -13.639 -12.350 5.193 1.00 90.69 71 ILE A C 1
ATOM 579 O O . ILE A 1 71 ? -13.771 -11.198 5.609 1.00 90.69 71 ILE A O 1
ATOM 583 N N . ASP A 1 72 ? -14.599 -13.267 5.285 1.00 90.50 72 ASP A N 1
ATOM 584 C CA . ASP A 1 72 ? -15.963 -12.958 5.742 1.00 90.50 72 ASP A CA 1
ATOM 585 C C . ASP A 1 72 ? -16.131 -13.069 7.263 1.00 90.50 72 ASP A C 1
ATOM 587 O O . ASP A 1 72 ? -17.194 -12.793 7.813 1.00 90.50 72 ASP A O 1
ATOM 591 N N . MET A 1 73 ? -15.063 -13.426 7.977 1.00 91.94 73 MET A N 1
ATOM 592 C CA . MET A 1 73 ? -15.113 -13.576 9.426 1.00 91.94 73 MET A CA 1
ATOM 593 C C . MET A 1 73 ? -15.123 -12.217 10.123 1.00 91.94 73 MET A C 1
ATOM 595 O O . MET A 1 73 ? -14.318 -11.323 9.827 1.00 91.94 73 MET A O 1
ATOM 599 N N . GLU A 1 74 ? -16.033 -12.083 11.085 1.00 90.94 74 GLU A N 1
ATOM 600 C CA . GLU A 1 74 ? -16.112 -10.923 11.975 1.00 90.94 74 GLU A CA 1
ATOM 601 C C . GLU A 1 74 ? -15.345 -11.130 13.289 1.00 90.94 74 GLU A C 1
ATOM 603 O O . GLU A 1 74 ? -15.003 -10.147 13.945 1.00 90.94 74 GLU A O 1
ATOM 608 N N . TYR A 1 75 ? -15.015 -12.378 13.632 1.00 92.56 75 TYR A N 1
ATOM 609 C CA . TYR A 1 75 ? -14.317 -12.752 14.862 1.00 92.56 75 TYR A CA 1
ATOM 610 C C . TYR A 1 75 ? -13.072 -13.586 14.567 1.00 92.56 75 TYR A C 1
ATOM 612 O O . TYR A 1 75 ? -13.021 -14.347 13.596 1.00 92.56 75 TYR A O 1
ATOM 620 N N . CYS A 1 76 ? -12.058 -13.449 15.416 1.00 93.62 76 CYS A N 1
ATOM 621 C CA . CYS A 1 76 ? -10.837 -14.231 15.312 1.00 93.62 76 CYS A CA 1
ATOM 622 C C . CYS A 1 76 ? -11.077 -15.689 15.730 1.00 93.62 76 CYS A C 1
ATOM 624 O O . CYS A 1 76 ? -11.578 -15.943 16.821 1.00 93.62 76 CYS A O 1
ATOM 626 N N . LYS A 1 77 ? -10.623 -16.652 14.915 1.00 92.94 77 LYS A N 1
ATOM 627 C CA . LYS A 1 77 ? -10.715 -18.093 15.219 1.00 92.94 77 LYS A CA 1
ATOM 628 C C . LYS A 1 77 ? -9.950 -18.523 16.477 1.00 92.94 77 LYS A C 1
ATOM 630 O O . LYS A 1 77 ? -10.297 -19.536 17.068 1.00 92.94 77 LYS A O 1
ATOM 635 N N . PHE A 1 78 ? -8.895 -17.794 16.844 1.00 93.56 78 PHE A N 1
ATOM 636 C CA . PHE A 1 78 ? -7.975 -18.193 17.914 1.00 93.56 78 PHE A CA 1
ATOM 637 C C . PHE A 1 78 ? -8.280 -17.517 19.252 1.00 93.56 78 PHE A C 1
ATOM 639 O O . PHE A 1 78 ? -8.283 -18.186 20.276 1.00 93.56 78 PHE A O 1
ATOM 646 N N . CYS A 1 79 ? -8.538 -16.205 19.257 1.00 94.12 79 CYS A N 1
ATOM 647 C CA . CYS A 1 79 ? -8.796 -15.454 20.492 1.00 94.12 79 CYS A CA 1
ATOM 648 C C . CYS A 1 79 ? -10.246 -14.979 20.649 1.00 94.12 79 CYS A C 1
ATOM 650 O O . CYS A 1 79 ? -10.572 -14.386 21.670 1.00 94.12 79 CYS A O 1
ATOM 652 N N . GLY A 1 80 ? -11.113 -15.181 19.650 1.00 92.19 80 GLY A N 1
ATOM 653 C CA . GLY A 1 80 ? -12.502 -14.711 19.691 1.00 92.19 80 GLY A CA 1
ATOM 654 C C . GLY A 1 80 ? -12.672 -13.192 19.586 1.00 92.19 80 GLY A C 1
ATOM 655 O O . GLY A 1 80 ? -13.802 -12.711 19.589 1.00 92.19 80 GLY A O 1
ATOM 656 N N . ASP A 1 81 ? -11.584 -12.422 19.461 1.00 92.69 81 ASP A N 1
ATOM 657 C CA . ASP A 1 81 ? -11.671 -10.963 19.399 1.00 92.69 81 ASP A CA 1
ATOM 658 C C . ASP A 1 81 ? -12.391 -10.475 18.134 1.00 92.69 81 ASP A C 1
ATOM 660 O O . ASP A 1 81 ? -12.208 -11.044 17.046 1.00 92.69 81 ASP A O 1
ATOM 664 N N . PRO A 1 82 ? -13.151 -9.370 18.237 1.00 92.19 82 PRO A N 1
ATOM 665 C CA . PRO A 1 82 ? -13.813 -8.770 17.094 1.00 92.19 82 PRO A CA 1
ATOM 666 C C . PRO A 1 82 ? -12.799 -8.159 16.122 1.00 92.19 82 PRO A C 1
ATOM 668 O O . PRO A 1 82 ? -11.819 -7.511 16.498 1.00 92.19 82 PRO A O 1
ATOM 671 N N . ARG A 1 83 ? -13.080 -8.301 14.830 1.00 91.50 83 ARG A N 1
ATOM 672 C CA . ARG A 1 83 ? -12.316 -7.683 13.740 1.00 91.50 83 ARG A CA 1
ATOM 673 C C . ARG A 1 83 ? -12.442 -6.162 13.718 1.00 91.50 83 ARG A C 1
ATOM 675 O O . ARG A 1 83 ? -11.473 -5.461 13.421 1.00 91.50 83 ARG A O 1
ATOM 682 N N . TYR A 1 84 ? -13.642 -5.654 13.985 1.00 92.12 84 TYR A N 1
ATOM 683 C CA . TYR A 1 84 ? -14.005 -4.251 13.797 1.00 92.12 84 TYR A CA 1
ATOM 684 C C . TYR A 1 84 ? -14.133 -3.504 15.121 1.00 92.12 84 TYR A C 1
ATOM 686 O O . TYR A 1 84 ? -14.604 -4.056 16.112 1.00 92.12 84 TYR A O 1
ATOM 694 N N . LYS A 1 85 ? -13.762 -2.221 15.120 1.00 89.06 85 LYS A N 1
ATOM 695 C CA . LYS A 1 85 ? -13.971 -1.335 16.267 1.00 89.06 85 LYS A CA 1
ATOM 696 C C . LYS A 1 85 ? -15.465 -1.009 16.418 1.00 89.06 85 LYS A C 1
ATOM 698 O O . LYS A 1 85 ? -16.133 -0.774 15.403 1.00 89.06 85 LYS A O 1
ATOM 703 N N . PRO A 1 86 ? -15.986 -0.916 17.654 1.00 83.19 86 PRO A N 1
ATOM 704 C CA . PRO A 1 86 ? -17.356 -0.480 17.888 1.00 83.19 86 PRO A CA 1
ATOM 705 C C . PRO A 1 86 ? -17.529 0.947 17.358 1.00 83.19 86 PRO A C 1
ATOM 707 O O . PRO A 1 86 ? -16.794 1.860 17.734 1.00 83.19 86 PRO A O 1
ATOM 710 N N . THR A 1 87 ? -18.478 1.134 16.445 1.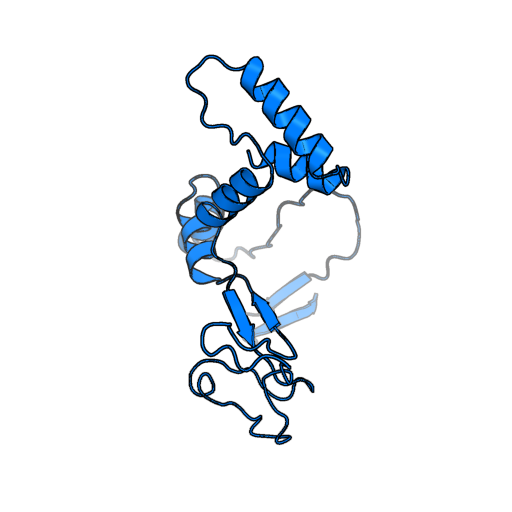00 76.19 87 THR A N 1
ATOM 711 C CA . THR A 1 87 ? -18.797 2.443 15.862 1.00 76.19 87 THR A CA 1
ATOM 712 C C . THR A 1 87 ? -20.104 2.944 16.473 1.00 76.19 87 THR A C 1
ATOM 714 O O . THR A 1 87 ? -21.077 2.200 16.529 1.00 76.19 87 THR A O 1
ATOM 717 N N . ARG A 1 88 ? -20.119 4.199 16.952 1.00 67.25 88 ARG A N 1
ATOM 718 C CA . ARG A 1 88 ? -21.298 4.840 17.575 1.00 67.25 88 ARG A CA 1
ATOM 719 C C . ARG A 1 88 ? -22.451 5.073 16.591 1.00 67.25 88 ARG A C 1
ATOM 721 O O . ARG A 1 88 ? -23.598 5.153 17.004 1.00 67.25 88 ARG A O 1
ATOM 728 N N . GLU A 1 89 ? -22.144 5.162 15.302 1.00 64.56 89 GLU A N 1
ATOM 729 C CA . GLU A 1 89 ? -23.121 5.324 14.228 1.00 64.56 89 GLU A CA 1
ATOM 730 C C . GLU A 1 89 ? -23.338 3.992 13.500 1.00 64.56 89 GLU A C 1
ATOM 732 O O . GLU A 1 89 ? -22.450 3.511 12.796 1.00 64.56 89 GLU A O 1
ATOM 737 N N . GLN A 1 90 ? -24.541 3.423 13.599 1.00 59.72 90 GLN A N 1
ATOM 738 C CA . GLN A 1 90 ? -24.981 2.285 12.777 1.00 59.72 90 GLN A CA 1
ATOM 739 C C . GLN A 1 90 ? -25.345 2.716 11.344 1.00 59.72 90 GLN A C 1
ATOM 741 O O . GLN A 1 90 ? -26.305 2.229 10.752 1.00 59.72 90 GLN A O 1
ATOM 746 N N . ASN A 1 91 ? -24.592 3.650 10.762 1.00 61.34 91 ASN A N 1
ATOM 747 C CA . ASN A 1 91 ? -24.783 4.020 9.368 1.00 61.34 91 ASN A CA 1
ATOM 748 C C . ASN A 1 91 ? -24.308 2.853 8.493 1.00 61.34 91 ASN A C 1
ATOM 750 O O . ASN A 1 91 ? -23.108 2.690 8.267 1.00 61.34 91 ASN A O 1
ATOM 754 N N . SER A 1 92 ? -25.257 2.053 7.993 1.00 61.34 92 SER A N 1
ATOM 755 C CA . SER A 1 92 ? -25.028 0.827 7.205 1.00 61.34 92 SER A CA 1
ATOM 756 C C . SER A 1 92 ? -24.141 1.022 5.968 1.00 61.34 92 SER A C 1
ATOM 758 O O . SER A 1 92 ? -23.565 0.068 5.455 1.00 61.34 92 SER A O 1
ATOM 760 N N . HIS A 1 93 ? -23.984 2.266 5.514 1.00 64.81 93 HIS A N 1
ATOM 761 C CA . HIS A 1 93 ? -23.223 2.634 4.324 1.00 64.81 93 HIS A CA 1
ATOM 762 C C . HIS A 1 93 ? -21.732 2.911 4.590 1.00 64.81 93 HIS A C 1
ATOM 764 O O . HIS A 1 93 ? -20.953 3.038 3.643 1.00 64.81 93 HIS A O 1
ATOM 770 N N . ARG A 1 94 ? -21.293 3.030 5.854 1.00 68.25 94 ARG A N 1
ATOM 771 C CA . ARG A 1 94 ? -19.880 3.282 6.184 1.00 68.25 94 ARG A CA 1
ATOM 772 C C . ARG A 1 94 ? -19.151 1.970 6.472 1.00 68.25 94 ARG A C 1
ATOM 774 O O . ARG A 1 94 ? -19.601 1.149 7.265 1.00 68.25 94 ARG A O 1
ATOM 781 N N . LYS A 1 95 ? -17.979 1.786 5.852 1.00 74.75 95 LYS A N 1
ATOM 782 C CA . LYS A 1 95 ? -17.109 0.627 6.114 1.00 74.75 95 LYS A CA 1
ATOM 783 C C . LYS A 1 95 ? -16.704 0.613 7.590 1.00 74.75 95 LYS A C 1
ATOM 785 O O . LYS A 1 95 ? -16.088 1.569 8.060 1.00 74.75 95 LYS A O 1
ATOM 790 N N . LYS A 1 96 ? -17.015 -0.480 8.295 1.00 82.38 96 LYS A N 1
ATOM 791 C CA . LYS A 1 96 ? -16.605 -0.683 9.690 1.00 82.38 96 LYS A CA 1
ATOM 792 C C . LYS A 1 96 ? -15.065 -0.645 9.776 1.00 82.38 96 LYS A C 1
ATOM 794 O O . LYS A 1 96 ? -14.401 -1.386 9.043 1.00 82.38 96 LYS A O 1
ATOM 799 N N . PRO A 1 97 ? -14.464 0.199 10.630 1.00 85.62 97 PRO A N 1
ATOM 800 C CA . PRO A 1 97 ? -13.012 0.269 10.750 1.00 85.62 97 PRO A CA 1
ATOM 801 C C . PRO A 1 97 ? -12.466 -0.978 11.461 1.00 85.62 97 PRO A C 1
ATOM 803 O O . PRO A 1 97 ? -12.909 -1.318 12.556 1.00 85.62 97 PRO A O 1
ATOM 806 N N . SER A 1 98 ? -11.494 -1.660 10.849 1.00 88.00 98 SER A N 1
ATOM 807 C CA . SER A 1 98 ? -10.760 -2.770 11.482 1.00 88.00 98 SER A CA 1
ATOM 808 C C . SER A 1 98 ? -9.877 -2.265 12.629 1.00 88.00 98 SER A C 1
ATOM 810 O O . SER A 1 98 ? -9.432 -1.112 12.614 1.00 88.00 98 SER A O 1
ATOM 812 N N . TYR A 1 99 ? -9.577 -3.121 13.609 1.00 90.38 99 TYR A N 1
ATOM 813 C CA . TYR A 1 99 ? -8.582 -2.807 14.641 1.00 90.38 99 TYR A CA 1
ATOM 814 C C . TYR A 1 99 ? -7.184 -2.620 14.055 1.00 90.38 99 TYR A C 1
ATOM 816 O O . TYR A 1 99 ? -6.540 -1.607 14.329 1.00 90.38 99 TYR A O 1
ATOM 824 N N . VAL A 1 100 ? -6.751 -3.580 13.236 1.00 91.44 100 VAL A N 1
ATOM 825 C CA . VAL A 1 100 ? -5.426 -3.607 12.611 1.00 91.44 100 VAL A CA 1
ATOM 826 C C . VAL A 1 100 ? -5.591 -3.772 11.104 1.00 91.44 100 VAL A C 1
ATOM 828 O O . VAL A 1 100 ? -6.415 -4.566 10.632 1.00 91.44 100 VAL A O 1
ATOM 831 N N . VAL A 1 101 ? -4.824 -2.989 10.346 1.00 92.38 101 VAL A N 1
ATOM 832 C CA . VAL A 1 101 ? -4.785 -3.032 8.883 1.00 92.38 101 VAL A CA 1
ATOM 833 C C . VAL A 1 101 ? -3.330 -3.034 8.437 1.00 92.38 101 VAL A C 1
ATOM 835 O O . VAL A 1 101 ? -2.625 -2.044 8.619 1.00 92.38 101 VAL A O 1
ATOM 838 N N . PHE A 1 102 ? -2.902 -4.124 7.812 1.00 90.69 102 PHE A N 1
ATOM 839 C CA . PHE A 1 102 ? -1.627 -4.192 7.114 1.00 90.69 102 PHE A CA 1
ATOM 840 C C . PHE A 1 102 ? -1.800 -3.716 5.680 1.00 90.69 102 PHE A C 1
ATOM 842 O O . PHE A 1 102 ? -2.812 -3.993 5.038 1.00 90.69 102 PHE A O 1
ATOM 849 N N . SER A 1 103 ? -0.808 -2.996 5.175 1.00 89.38 103 SER A N 1
ATOM 850 C CA . SER A 1 103 ? -0.732 -2.611 3.769 1.00 89.38 103 SER A CA 1
ATOM 851 C C . SER A 1 103 ? 0.458 -3.329 3.157 1.00 89.38 103 SER A C 1
ATOM 853 O O . SER A 1 103 ? 1.541 -3.298 3.731 1.00 89.38 103 SER A O 1
ATOM 855 N N . TYR A 1 104 ? 0.257 -3.987 2.023 1.00 88.06 104 TYR A N 1
ATOM 856 C CA . TYR A 1 104 ? 1.322 -4.673 1.307 1.00 88.06 104 TYR A CA 1
ATOM 857 C C . TYR A 1 104 ? 1.256 -4.359 -0.180 1.00 88.06 104 TYR A C 1
ATOM 859 O O . TYR A 1 104 ? 0.233 -3.926 -0.725 1.00 88.06 104 TYR A O 1
ATOM 867 N N . LEU A 1 105 ? 2.391 -4.588 -0.819 1.00 84.44 105 LEU A N 1
ATOM 868 C CA . LEU A 1 105 ? 2.619 -4.309 -2.214 1.00 84.44 105 LEU A CA 1
ATOM 869 C C . LEU A 1 105 ? 2.548 -5.631 -2.994 1.00 84.44 105 LEU A C 1
ATOM 871 O O . LEU A 1 105 ? 3.338 -6.532 -2.705 1.00 84.44 105 LEU A O 1
ATOM 875 N N . PRO A 1 106 ? 1.577 -5.826 -3.905 1.00 85.19 106 PRO A N 1
ATOM 876 C CA . PRO A 1 106 ? 1.416 -7.112 -4.574 1.00 85.19 106 PRO A CA 1
ATOM 877 C C . PRO A 1 106 ? 2.625 -7.416 -5.459 1.00 85.19 106 PRO A C 1
ATOM 879 O O . PRO A 1 106 ? 2.920 -6.661 -6.375 1.00 85.19 106 PRO A O 1
ATOM 882 N N . LEU A 1 107 ? 3.299 -8.540 -5.225 1.00 86.25 107 LEU A N 1
ATOM 883 C CA . LEU A 1 107 ? 4.551 -8.847 -5.919 1.00 86.25 107 LEU A CA 1
ATOM 884 C C . LEU A 1 107 ? 4.373 -9.020 -7.438 1.00 86.25 107 LEU A C 1
ATOM 886 O O . LEU A 1 107 ? 5.165 -8.509 -8.218 1.00 86.25 107 LEU A O 1
ATOM 890 N N . THR A 1 108 ? 3.308 -9.695 -7.873 1.00 86.69 108 THR A N 1
ATOM 891 C CA . THR A 1 108 ? 3.075 -10.017 -9.291 1.00 86.69 108 THR A CA 1
ATOM 892 C C . THR A 1 108 ? 3.060 -8.798 -10.226 1.00 86.69 108 THR A C 1
ATOM 894 O O . THR A 1 108 ? 3.851 -8.795 -11.167 1.00 86.69 108 THR A O 1
ATOM 897 N N . PRO A 1 109 ? 2.235 -7.750 -10.010 1.00 85.25 109 PRO A N 1
ATOM 898 C CA . PRO A 1 109 ? 2.232 -6.587 -10.901 1.00 85.25 109 PRO A CA 1
ATOM 899 C C . PRO A 1 109 ? 3.551 -5.804 -10.854 1.00 85.25 109 PRO A C 1
ATOM 901 O O . PRO A 1 109 ? 3.931 -5.191 -11.846 1.00 85.25 109 PRO A O 1
ATOM 904 N N . HIS A 1 110 ? 4.279 -5.854 -9.734 1.00 81.06 110 HIS A N 1
ATOM 905 C CA . HIS A 1 110 ? 5.612 -5.256 -9.643 1.00 81.06 110 HIS A CA 1
ATOM 906 C C . HIS A 1 110 ? 6.612 -5.983 -10.525 1.00 81.06 110 HIS A C 1
ATOM 908 O O . HIS A 1 110 ? 7.317 -5.345 -11.299 1.00 81.06 110 HIS A O 1
ATOM 914 N N . LEU A 1 111 ? 6.645 -7.313 -10.429 1.00 86.12 111 LEU A N 1
ATOM 915 C CA . LEU A 1 111 ? 7.498 -8.133 -11.275 1.00 86.12 111 LEU A CA 1
ATOM 916 C C . LEU A 1 111 ? 7.161 -7.906 -12.748 1.00 86.12 111 LEU A C 1
ATOM 918 O O . LEU A 1 111 ? 8.058 -7.618 -13.527 1.00 86.12 111 LEU A O 1
ATOM 922 N N . GLN A 1 112 ? 5.880 -7.921 -13.124 1.00 87.12 112 GLN A N 1
ATOM 923 C CA . GLN A 1 112 ? 5.463 -7.605 -14.495 1.00 87.12 112 GLN A CA 1
ATOM 924 C C . GLN A 1 112 ? 5.980 -6.236 -14.961 1.00 87.12 112 GLN A C 1
ATOM 926 O O . GLN A 1 112 ? 6.498 -6.130 -16.069 1.00 87.12 112 GLN A O 1
ATOM 931 N N . GLY A 1 113 ? 5.906 -5.208 -14.111 1.00 83.88 113 GLY A N 1
ATOM 932 C CA . GLY A 1 113 ? 6.473 -3.891 -14.408 1.00 83.88 113 GLY A CA 1
ATOM 933 C C . GLY A 1 113 ? 7.994 -3.912 -14.603 1.00 83.88 113 GLY A C 1
ATOM 934 O O . GLY A 1 113 ? 8.499 -3.275 -15.524 1.00 83.88 113 GLY A O 1
ATOM 935 N N . LEU A 1 114 ? 8.724 -4.675 -13.783 1.00 85.81 114 LEU A N 1
ATOM 936 C CA . LEU A 1 114 ? 10.178 -4.838 -13.909 1.00 85.81 114 LEU A CA 1
ATOM 937 C C . LEU A 1 114 ? 10.571 -5.560 -15.205 1.00 85.81 114 LEU A C 1
ATOM 939 O O . LEU A 1 114 ? 11.541 -5.161 -15.845 1.00 85.81 114 LEU A O 1
ATOM 943 N N . TYR A 1 115 ? 9.804 -6.569 -15.623 1.00 86.75 115 TYR A N 1
ATOM 944 C CA . TYR A 1 115 ? 10.014 -7.261 -16.899 1.00 86.75 115 TYR A CA 1
ATOM 945 C C . TYR A 1 115 ? 9.596 -6.420 -18.115 1.00 86.75 115 TYR A C 1
ATOM 947 O O . TYR A 1 115 ? 10.147 -6.601 -19.195 1.00 86.75 115 TYR A O 1
ATOM 955 N N . ALA A 1 116 ? 8.649 -5.489 -17.961 1.00 86.25 116 ALA A N 1
ATOM 956 C CA . ALA A 1 116 ? 8.196 -4.619 -19.048 1.00 86.25 116 ALA A CA 1
ATOM 957 C C . ALA A 1 116 ? 9.168 -3.466 -19.363 1.00 86.25 116 ALA A C 1
ATOM 959 O O . ALA A 1 116 ? 9.119 -2.904 -20.456 1.00 86.25 116 ALA A O 1
ATOM 960 N N . SER A 1 117 ? 10.026 -3.080 -18.415 1.00 84.81 117 SER A N 1
ATOM 961 C CA . SER A 1 117 ? 10.968 -1.972 -18.588 1.00 84.81 117 SER A CA 1
ATOM 962 C C . SER A 1 117 ? 12.268 -2.446 -19.261 1.00 84.81 117 SER A C 1
ATOM 964 O O . SER A 1 117 ? 12.971 -3.285 -18.691 1.00 84.81 117 SER A O 1
ATOM 966 N N . PRO A 1 118 ? 12.662 -1.871 -20.417 1.00 86.94 118 PRO A N 1
ATOM 967 C CA . PRO A 1 118 ? 13.896 -2.251 -21.112 1.00 86.94 118 PRO A CA 1
ATOM 968 C C . PRO A 1 118 ? 15.166 -2.052 -20.277 1.00 86.94 118 PRO A C 1
ATOM 970 O O . PRO A 1 118 ? 16.134 -2.777 -20.449 1.00 86.94 118 PRO A O 1
ATOM 973 N N . ALA A 1 119 ? 15.164 -1.091 -19.348 1.00 87.62 119 ALA A N 1
ATOM 974 C CA . ALA A 1 119 ? 16.313 -0.820 -18.483 1.00 87.62 119 ALA A CA 1
ATOM 975 C C . ALA A 1 119 ? 16.515 -1.884 -17.391 1.00 87.62 119 ALA A C 1
ATOM 977 O O . ALA A 1 119 ? 17.602 -2.012 -16.842 1.00 87.62 119 ALA A O 1
ATOM 978 N N . THR A 1 120 ? 15.459 -2.617 -17.031 1.00 87.25 120 THR A N 1
ATOM 979 C CA . THR A 1 120 ? 15.483 -3.608 -15.944 1.00 87.25 120 THR A CA 1
ATOM 980 C C . THR A 1 120 ? 15.392 -5.037 -16.456 1.00 87.25 120 THR A C 1
ATOM 982 O O . THR A 1 120 ? 15.825 -5.947 -15.754 1.00 87.25 120 THR A O 1
ATOM 985 N N . VAL A 1 121 ? 14.858 -5.247 -17.665 1.00 88.94 121 VAL A N 1
ATOM 986 C CA . VAL A 1 121 ? 14.643 -6.583 -18.233 1.00 88.94 121 VAL A CA 1
ATOM 987 C C . VAL A 1 121 ? 15.945 -7.370 -18.372 1.00 88.94 121 VAL A C 1
ATOM 989 O O . VAL A 1 121 ? 15.953 -8.537 -18.009 1.00 88.94 121 VAL A O 1
ATOM 992 N N . GLU A 1 122 ? 17.050 -6.732 -18.774 1.00 86.81 122 GLU A N 1
ATOM 993 C CA . GLU A 1 122 ? 18.357 -7.391 -18.928 1.00 86.81 122 GLU A CA 1
ATOM 994 C C . GLU A 1 122 ? 18.827 -8.034 -17.615 1.00 86.81 122 GLU A C 1
ATOM 996 O O . GLU A 1 122 ? 19.195 -9.208 -17.580 1.00 86.81 122 GLU A O 1
ATOM 1001 N N . HIS A 1 123 ? 18.717 -7.298 -16.505 1.00 85.06 123 HIS A N 1
ATOM 1002 C CA . HIS A 1 123 ? 19.045 -7.812 -15.176 1.00 85.06 123 HIS A CA 1
ATOM 1003 C C . HIS A 1 123 ? 18.078 -8.911 -14.714 1.00 85.06 123 HIS A C 1
ATOM 1005 O O . HIS A 1 123 ? 18.489 -9.837 -14.020 1.00 85.06 123 HIS A O 1
ATOM 1011 N N . MET A 1 124 ? 16.800 -8.829 -15.096 1.00 86.94 124 MET A N 1
ATOM 1012 C CA . MET A 1 124 ? 15.779 -9.815 -14.722 1.00 86.94 124 MET A CA 1
ATOM 1013 C C . MET A 1 124 ? 15.916 -11.129 -15.508 1.00 86.94 124 MET A C 1
ATOM 1015 O O . MET A 1 124 ? 15.641 -12.194 -14.960 1.00 86.94 124 MET A O 1
ATOM 1019 N N . THR A 1 125 ? 16.355 -11.078 -16.772 1.00 86.31 125 THR A N 1
ATOM 1020 C CA . THR A 1 125 ? 16.515 -12.255 -17.647 1.00 86.31 125 THR A CA 1
ATOM 1021 C C . THR A 1 125 ? 17.904 -12.878 -17.602 1.00 86.31 125 THR A C 1
ATOM 1023 O O . THR A 1 125 ? 18.108 -13.926 -18.212 1.00 86.31 125 THR A O 1
ATOM 1026 N N . TRP A 1 126 ? 18.846 -12.277 -16.872 1.00 82.50 126 TRP A N 1
ATOM 1027 C CA . TRP A 1 126 ? 20.240 -12.716 -16.829 1.00 82.50 126 TRP A CA 1
ATOM 1028 C C . TRP A 1 126 ? 20.392 -14.214 -16.506 1.00 82.50 126 TRP A C 1
ATOM 1030 O O . TRP A 1 126 ? 21.118 -14.918 -17.203 1.00 82.50 126 TRP A O 1
ATOM 1040 N N . HIS A 1 127 ? 19.628 -14.738 -15.540 1.00 78.56 127 HIS A N 1
ATOM 1041 C CA . HIS A 1 127 ? 19.652 -16.163 -15.175 1.00 78.56 127 HIS A CA 1
ATOM 1042 C C . HIS A 1 127 ? 19.233 -17.117 -16.305 1.00 78.56 127 HIS A C 1
ATOM 1044 O O . HIS A 1 127 ? 19.607 -18.284 -16.276 1.00 78.56 127 HIS A O 1
ATOM 1050 N N . ALA A 1 128 ? 18.436 -16.651 -17.268 1.00 79.44 128 ALA A N 1
ATOM 1051 C CA . ALA A 1 128 ? 17.964 -17.467 -18.384 1.00 79.44 128 ALA A CA 1
ATOM 1052 C C . ALA A 1 128 ? 18.888 -17.378 -19.608 1.00 79.44 128 ALA A C 1
ATOM 1054 O O . ALA A 1 128 ? 18.962 -18.323 -20.387 1.00 79.44 128 ALA A O 1
ATOM 1055 N N . SER A 1 129 ? 19.576 -16.247 -19.791 1.00 74.19 129 SER A N 1
ATOM 1056 C CA . SER A 1 129 ? 20.480 -16.015 -20.923 1.00 74.19 129 SER A CA 1
ATOM 1057 C C . SER A 1 129 ? 21.932 -16.401 -20.642 1.00 74.19 129 SER A C 1
ATOM 1059 O O . SER A 1 129 ? 22.716 -16.520 -21.581 1.00 74.19 129 SER A O 1
ATOM 1061 N N . TYR A 1 130 ? 22.317 -16.548 -19.372 1.00 71.38 130 TYR A N 1
ATOM 1062 C CA . TYR A 1 130 ? 23.694 -16.852 -19.005 1.00 71.38 130 TYR A CA 1
ATOM 1063 C C . TYR A 1 130 ? 23.979 -18.353 -19.120 1.00 71.38 130 TYR A C 1
ATOM 1065 O O . TYR A 1 130 ? 23.481 -19.162 -18.339 1.00 71.38 130 TYR A O 1
ATOM 1073 N N . VAL A 1 131 ? 24.803 -18.715 -20.101 1.00 65.62 131 VAL A N 1
ATOM 1074 C CA . VAL A 1 131 ? 25.382 -20.054 -20.235 1.00 65.62 131 VAL A CA 1
ATOM 1075 C C . VAL A 1 131 ? 26.665 -20.074 -19.410 1.00 65.62 131 VAL A C 1
ATOM 1077 O O . VAL A 1 131 ? 27.555 -19.260 -19.642 1.00 65.62 131 VAL A O 1
ATOM 1080 N N . MET A 1 132 ? 26.750 -20.960 -18.416 1.00 62.34 132 MET A N 1
ATOM 1081 C CA . MET A 1 132 ? 27.997 -21.155 -17.677 1.00 62.34 132 MET A CA 1
ATOM 1082 C C . MET A 1 132 ? 28.969 -21.958 -18.545 1.00 62.34 132 MET A C 1
ATOM 1084 O O . MET A 1 132 ? 28.630 -23.067 -18.954 1.00 62.34 132 MET A O 1
ATOM 1088 N N . ASP A 1 133 ? 30.172 -21.440 -18.781 1.00 59.16 133 ASP A N 1
ATOM 1089 C CA . ASP A 1 133 ? 31.265 -22.253 -19.319 1.00 59.16 133 ASP A CA 1
ATOM 1090 C C . ASP A 1 133 ? 31.670 -23.306 -18.275 1.00 59.16 133 ASP A C 1
ATOM 1092 O O . ASP A 1 133 ? 31.817 -22.984 -17.088 1.00 59.16 133 ASP A O 1
ATOM 1096 N N . GLU A 1 134 ? 31.834 -24.564 -18.702 1.00 47.12 134 GLU A N 1
ATOM 1097 C CA . GLU A 1 134 ? 32.189 -25.692 -17.833 1.00 47.12 134 GLU A CA 1
ATOM 1098 C C . GLU A 1 134 ? 33.452 -25.368 -17.011 1.00 47.12 134 GLU A C 1
ATOM 1100 O O . GLU A 1 134 ? 34.555 -25.265 -17.543 1.00 47.12 134 GLU A O 1
ATOM 1105 N N . GLY A 1 135 ? 33.282 -25.174 -15.697 1.00 57.06 135 GLY A N 1
ATOM 1106 C CA . GLY A 1 135 ? 34.365 -24.843 -14.759 1.00 57.06 135 GLY A CA 1
ATOM 1107 C C . GLY A 1 135 ? 34.381 -23.402 -14.232 1.00 57.06 135 GLY A C 1
ATOM 1108 O O . GLY A 1 135 ? 35.202 -23.082 -13.373 1.00 57.06 135 GLY A O 1
ATOM 1109 N N . SER A 1 136 ? 33.468 -22.536 -14.676 1.00 49.84 136 SER A N 1
ATOM 1110 C CA . SER A 1 136 ? 33.389 -21.145 -14.210 1.00 49.84 136 SER A CA 1
ATOM 1111 C C . SER A 1 136 ? 32.572 -21.021 -12.919 1.00 49.84 136 SER A C 1
ATOM 1113 O O . SER A 1 136 ? 31.358 -21.221 -12.911 1.00 49.84 136 SER A O 1
ATOM 1115 N N . VAL A 1 137 ? 33.230 -20.657 -11.813 1.00 51.53 137 VAL A N 1
ATOM 1116 C CA . VAL A 1 137 ? 32.558 -20.298 -10.554 1.00 51.53 137 VAL A CA 1
ATOM 1117 C C . VAL A 1 137 ? 31.965 -18.899 -10.694 1.00 51.53 137 VAL A C 1
ATOM 1119 O O . VAL A 1 137 ? 32.677 -17.908 -10.849 1.00 51.53 137 VAL A O 1
ATOM 1122 N N . LEU A 1 138 ? 30.640 -18.822 -10.633 1.00 47.12 138 LEU A N 1
ATOM 1123 C CA . LEU A 1 138 ? 29.896 -17.581 -10.776 1.00 47.12 138 LEU A CA 1
ATOM 1124 C C . LEU A 1 138 ? 29.941 -16.784 -9.462 1.00 47.12 138 LEU A C 1
ATOM 1126 O O . LEU A 1 138 ? 29.156 -17.009 -8.544 1.00 47.12 138 LEU A O 1
ATOM 1130 N N . ILE A 1 139 ? 30.883 -15.845 -9.358 1.00 52.47 139 ILE A N 1
ATOM 1131 C CA . ILE A 1 139 ? 30.907 -14.866 -8.266 1.00 52.47 139 ILE A CA 1
ATOM 1132 C C . ILE A 1 139 ? 29.831 -13.821 -8.578 1.00 52.47 139 ILE A C 1
ATOM 1134 O O . ILE A 1 139 ? 29.998 -13.002 -9.482 1.00 52.47 139 ILE A O 1
ATOM 1138 N N . LEU A 1 140 ? 28.720 -13.837 -7.836 1.00 47.09 140 LEU A N 1
ATOM 1139 C CA . LEU A 1 140 ? 27.707 -12.780 -7.884 1.00 47.09 140 LEU A CA 1
ATOM 1140 C C . LEU A 1 140 ? 28.290 -11.478 -7.309 1.00 47.09 140 LEU A C 1
ATOM 1142 O O . LEU A 1 140 ? 28.046 -11.115 -6.160 1.00 47.09 140 LEU A O 1
ATOM 1146 N N . LEU A 1 141 ? 29.066 -10.750 -8.109 1.00 43.19 141 LEU A N 1
ATOM 1147 C CA . LEU A 1 141 ? 29.377 -9.354 -7.832 1.00 43.19 141 LEU A CA 1
ATOM 1148 C C . LEU A 1 141 ? 28.134 -8.533 -8.168 1.00 43.19 141 LEU A C 1
ATOM 1150 O O . LEU A 1 141 ? 27.957 -8.074 -9.295 1.00 43.19 141 LEU A O 1
ATOM 1154 N N . MET A 1 142 ? 27.256 -8.344 -7.180 1.00 36.84 142 MET A N 1
ATOM 1155 C CA . MET A 1 142 ? 26.256 -7.286 -7.277 1.00 36.84 142 MET A CA 1
ATOM 1156 C C . MET A 1 142 ? 26.998 -5.957 -7.481 1.00 36.84 142 MET A C 1
ATOM 1158 O O . MET A 1 142 ? 27.858 -5.619 -6.659 1.00 36.84 142 MET A O 1
ATOM 1162 N N . PRO A 1 143 ? 26.717 -5.191 -8.552 1.00 41.31 143 PRO A N 1
ATOM 1163 C CA . PRO A 1 143 ? 27.321 -3.882 -8.713 1.00 41.31 143 PRO A CA 1
ATOM 1164 C C . PRO A 1 143 ? 26.858 -3.018 -7.543 1.00 41.31 143 PRO A C 1
ATOM 1166 O O . PRO A 1 143 ? 25.662 -2.804 -7.338 1.00 41.31 143 PRO A O 1
ATOM 1169 N N . LYS A 1 144 ? 27.828 -2.583 -6.734 1.00 42.69 144 LYS A N 1
ATOM 1170 C CA . LYS A 1 144 ? 27.633 -1.723 -5.568 1.00 42.69 144 LYS A CA 1
ATOM 1171 C C . LYS A 1 144 ? 26.737 -0.540 -5.954 1.00 42.69 144 LYS A C 1
ATOM 1173 O O . LYS A 1 144 ? 27.187 0.360 -6.661 1.00 42.69 144 LYS A O 1
ATOM 1178 N N . LEU A 1 145 ? 25.495 -0.505 -5.457 1.00 41.00 145 LEU A N 1
ATOM 1179 C CA . LEU A 1 145 ? 24.826 0.779 -5.252 1.00 41.00 145 LEU A CA 1
ATOM 1180 C C . LEU A 1 145 ? 25.723 1.571 -4.296 1.00 41.00 145 LEU A C 1
ATOM 1182 O O . LEU A 1 145 ? 26.141 1.045 -3.268 1.00 41.00 145 LEU A O 1
ATOM 1186 N N . GLY A 1 146 ? 26.104 2.776 -4.715 1.00 40.50 146 GLY A N 1
ATOM 1187 C CA . GLY A 1 146 ? 27.263 3.496 -4.196 1.00 40.50 146 GLY A CA 1
ATOM 1188 C C . GLY A 1 146 ? 27.378 3.541 -2.671 1.00 40.50 146 GLY A C 1
ATOM 1189 O O . GLY A 1 146 ? 26.421 3.848 -1.966 1.00 40.50 146 GLY A O 1
ATOM 1190 N N . GLY A 1 147 ? 28.594 3.282 -2.188 1.00 33.19 147 GLY A N 1
ATOM 1191 C CA . GLY A 1 147 ? 28.971 3.423 -0.784 1.00 33.19 147 GLY A CA 1
ATOM 1192 C C . GLY A 1 147 ? 30.051 2.426 -0.377 1.00 33.19 147 GLY A C 1
ATOM 1193 O O . GLY A 1 147 ? 29.832 1.220 -0.403 1.00 33.19 147 GLY A O 1
ATOM 1194 N N . MET A 1 148 ? 31.234 2.940 -0.035 1.00 36.28 148 MET A N 1
ATOM 1195 C CA . MET A 1 148 ? 32.328 2.229 0.637 1.00 36.28 148 MET A CA 1
ATOM 1196 C C . MET A 1 148 ? 31.828 1.359 1.795 1.00 36.28 148 MET A C 1
ATOM 1198 O O . MET A 1 148 ? 31.058 1.846 2.611 1.00 36.28 148 MET A O 1
ATOM 1202 N N . LEU A 1 149 ? 32.355 0.137 1.897 1.00 33.31 149 LEU A N 1
ATOM 1203 C CA . LEU A 1 149 ? 32.996 -0.421 3.095 1.00 33.31 149 LEU A CA 1
ATOM 1204 C C . LEU A 1 149 ? 33.702 -1.723 2.680 1.00 33.31 149 LEU A C 1
ATOM 1206 O O . LEU A 1 149 ? 33.124 -2.597 2.032 1.00 33.31 149 LEU A O 1
ATOM 1210 N N . THR A 1 150 ? 35.003 -1.761 2.939 1.00 40.00 150 THR A N 1
ATOM 1211 C CA . THR A 1 150 ? 35.917 -2.879 2.726 1.00 40.00 150 THR A CA 1
ATOM 1212 C C . THR A 1 150 ? 35.816 -3.885 3.866 1.00 40.00 150 THR A C 1
ATOM 1214 O O . THR A 1 150 ? 35.465 -3.527 4.985 1.00 40.00 150 THR A O 1
ATOM 1217 N N . GLU A 1 151 ? 36.199 -5.119 3.530 1.00 43.09 151 GLU A N 1
ATOM 1218 C CA . GLU A 1 151 ? 36.654 -6.172 4.442 1.00 43.09 151 GLU A CA 1
ATOM 1219 C C . GLU A 1 151 ? 35.576 -6.795 5.327 1.00 43.09 151 GLU A C 1
ATOM 1221 O O . GLU A 1 151 ? 35.382 -6.426 6.472 1.00 43.09 151 GLU A O 1
ATOM 1226 N N . HIS A 1 152 ? 34.847 -7.743 4.736 1.00 41.12 152 HIS A N 1
ATOM 1227 C CA . HIS A 1 152 ? 34.569 -9.096 5.248 1.00 41.12 152 HIS A CA 1
ATOM 1228 C C . HIS A 1 152 ? 33.457 -9.701 4.373 1.00 41.12 152 HIS A C 1
ATOM 1230 O O . HIS A 1 152 ? 32.336 -9.948 4.809 1.00 41.12 152 HIS A O 1
ATOM 1236 N N . THR A 1 153 ? 33.742 -9.907 3.085 1.00 45.44 153 THR A N 1
ATOM 1237 C CA . THR A 1 153 ? 32.907 -10.764 2.235 1.00 45.44 153 THR A CA 1
ATOM 1238 C C . THR A 1 153 ? 33.188 -12.209 2.620 1.00 45.44 153 THR A C 1
ATOM 1240 O O . THR A 1 153 ? 34.174 -12.779 2.164 1.00 45.44 153 THR A O 1
ATOM 1243 N N . GLN A 1 154 ? 32.352 -12.777 3.488 1.00 44.59 154 GLN A N 1
ATOM 1244 C CA . GLN A 1 154 ? 32.273 -14.227 3.656 1.00 44.59 154 GLN A CA 1
ATOM 1245 C C . GLN A 1 154 ? 31.781 -14.817 2.334 1.00 44.59 154 GLN A C 1
ATOM 1247 O O . GLN A 1 154 ? 30.728 -14.418 1.828 1.00 44.59 154 GLN A O 1
ATOM 1252 N N . ILE A 1 155 ? 32.580 -15.700 1.740 1.00 48.50 155 ILE A N 1
ATOM 1253 C CA . ILE A 1 155 ? 32.296 -16.269 0.428 1.00 48.50 155 ILE A CA 1
ATOM 1254 C C . ILE A 1 155 ? 31.453 -17.518 0.668 1.00 48.50 155 ILE A C 1
ATOM 1256 O O . ILE A 1 155 ? 31.894 -18.478 1.292 1.00 48.50 155 ILE A O 1
ATOM 1260 N N . LEU A 1 156 ? 30.210 -17.503 0.189 1.00 45.88 156 LEU A N 1
ATOM 1261 C CA . LEU A 1 156 ? 29.374 -18.699 0.146 1.00 45.88 156 LEU A CA 1
ATOM 1262 C C . LEU A 1 156 ? 29.630 -19.418 -1.179 1.00 45.88 156 LEU A C 1
ATOM 1264 O O . LEU A 1 156 ? 29.320 -18.886 -2.245 1.00 45.88 156 LEU A O 1
ATOM 1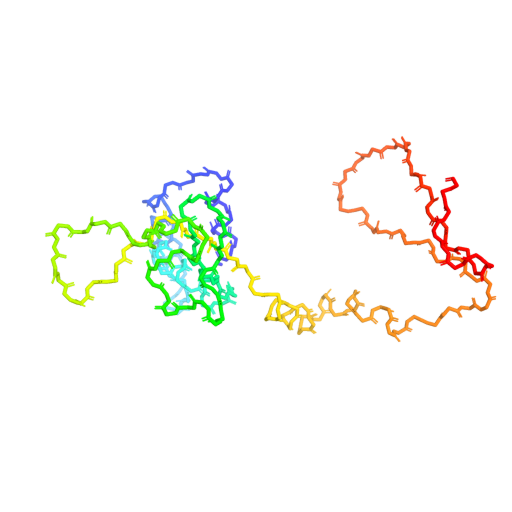268 N N . TYR A 1 157 ? 30.201 -20.619 -1.104 1.00 46.47 157 TYR A N 1
ATOM 1269 C CA . TYR A 1 157 ? 30.409 -21.506 -2.247 1.00 46.47 157 TYR A CA 1
ATOM 1270 C C . TYR A 1 157 ? 29.358 -22.621 -2.232 1.00 46.47 157 TYR A C 1
ATOM 1272 O O . TYR A 1 157 ? 29.118 -23.250 -1.199 1.00 46.47 157 TYR A O 1
ATOM 1280 N N . TRP A 1 158 ? 28.721 -22.868 -3.378 1.00 43.03 158 TRP A N 1
ATOM 1281 C CA . TRP A 1 158 ? 27.834 -24.018 -3.558 1.00 43.03 158 TRP A CA 1
ATOM 1282 C C . TRP A 1 158 ? 28.664 -25.236 -3.952 1.00 43.03 158 TRP A C 1
ATOM 1284 O O . TRP A 1 158 ? 29.249 -25.261 -5.037 1.00 43.03 158 TRP A O 1
ATOM 1294 N N . SER A 1 159 ? 28.709 -26.243 -3.079 1.00 48.34 159 SER A N 1
ATOM 1295 C CA . SER A 1 159 ? 29.484 -27.458 -3.315 1.00 48.34 159 SER A CA 1
ATOM 1296 C C . SER A 1 159 ? 28.690 -28.450 -4.171 1.00 48.34 159 SER A C 1
ATOM 1298 O O . SER A 1 159 ? 27.669 -28.974 -3.717 1.00 48.34 159 SER A O 1
ATOM 1300 N N . PRO A 1 160 ? 29.154 -28.790 -5.390 1.00 42.59 160 PRO A N 1
ATOM 1301 C CA . PRO A 1 160 ? 28.486 -29.786 -6.225 1.00 42.59 160 PRO A CA 1
ATOM 1302 C C . PRO A 1 160 ? 28.616 -31.214 -5.668 1.00 42.59 160 PRO A C 1
ATOM 1304 O O . PRO A 1 160 ? 27.922 -32.111 -6.136 1.00 42.59 160 PRO A O 1
ATOM 1307 N N . VAL A 1 161 ? 29.486 -31.435 -4.674 1.00 59.59 161 VAL A N 1
ATOM 1308 C CA . VAL A 1 161 ? 29.715 -32.749 -4.050 1.00 59.59 161 VAL A CA 1
ATOM 1309 C C . VAL A 1 161 ? 28.721 -33.010 -2.922 1.00 59.59 161 VAL A C 1
ATOM 1311 O O . VAL A 1 161 ? 28.216 -34.120 -2.781 1.00 59.59 161 VAL A O 1
ATOM 1314 N N . THR A 1 162 ? 28.441 -31.991 -2.116 1.00 66.62 162 THR A N 1
ATOM 1315 C CA . THR A 1 162 ? 27.618 -32.108 -0.904 1.00 66.62 162 THR A CA 1
ATOM 1316 C C . THR A 1 162 ? 26.221 -31.508 -1.072 1.00 66.62 162 THR A C 1
ATOM 1318 O O . THR A 1 162 ? 25.366 -31.733 -0.220 1.00 66.62 162 THR A O 1
ATOM 1321 N N . LEU A 1 163 ? 25.957 -30.834 -2.204 1.00 58.31 163 LEU A N 1
ATOM 1322 C CA . LEU A 1 163 ? 24.678 -30.188 -2.535 1.00 58.31 163 LEU A CA 1
ATOM 1323 C C . LEU A 1 163 ? 24.190 -29.237 -1.426 1.00 58.31 163 LEU A C 1
ATOM 1325 O O . LEU A 1 163 ? 22.990 -29.103 -1.182 1.00 58.31 163 LEU A O 1
ATOM 1329 N N . ASP A 1 164 ? 25.132 -28.579 -0.757 1.00 50.72 164 ASP A N 1
ATOM 1330 C CA . ASP A 1 164 ? 24.907 -27.614 0.309 1.00 50.72 164 ASP A CA 1
ATOM 1331 C C . ASP A 1 164 ? 25.795 -26.366 0.141 1.00 50.72 164 ASP A C 1
ATOM 1333 O O . ASP A 1 164 ? 26.709 -26.299 -0.692 1.00 50.72 164 ASP A O 1
ATOM 1337 N N . TRP A 1 165 ? 25.467 -25.329 0.915 1.00 49.50 165 TRP A N 1
ATOM 1338 C CA . TRP A 1 165 ? 26.220 -24.078 0.962 1.00 49.50 165 TRP A CA 1
ATOM 1339 C C . TRP A 1 165 ? 27.323 -24.181 2.011 1.00 49.50 165 TRP A C 1
ATOM 1341 O O . TRP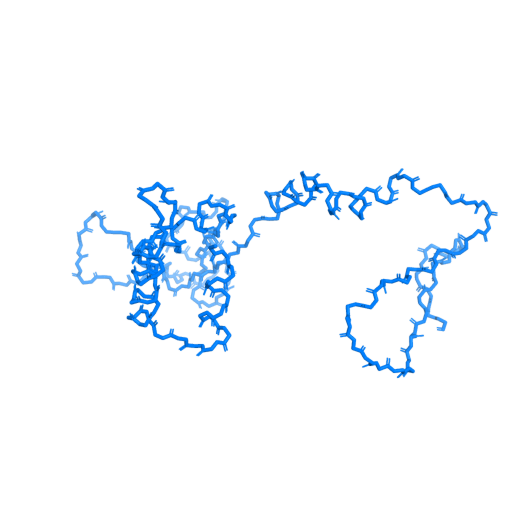 A 1 165 ? 27.036 -24.357 3.195 1.00 49.50 165 TRP A O 1
ATOM 1351 N N . VAL A 1 166 ? 28.574 -24.012 1.585 1.00 51.41 166 VAL A N 1
ATOM 1352 C CA . VAL A 1 166 ? 29.746 -24.047 2.464 1.00 51.41 166 VAL A CA 1
ATOM 1353 C C . VAL A 1 166 ? 30.328 -22.638 2.585 1.00 51.41 166 VAL A C 1
ATOM 1355 O O . VAL A 1 166 ? 30.473 -21.924 1.590 1.00 51.41 166 VAL A O 1
ATOM 1358 N N . PHE A 1 167 ? 30.640 -22.230 3.817 1.00 54.50 167 PHE A N 1
ATOM 1359 C CA . PHE A 1 167 ? 31.338 -20.975 4.100 1.00 54.50 167 PHE A CA 1
ATOM 1360 C C . PHE A 1 167 ? 32.840 -21.141 3.840 1.00 54.50 167 PHE A C 1
ATOM 1362 O O . PHE A 1 167 ? 33.448 -22.070 4.377 1.00 54.50 167 PHE A O 1
ATOM 1369 N N . VAL A 1 168 ? 33.419 -20.228 3.053 1.00 53.56 168 VAL A N 1
ATOM 1370 C CA . VAL A 1 168 ? 34.868 -20.076 2.835 1.00 53.56 168 VAL A CA 1
ATOM 1371 C C . VAL A 1 168 ? 35.328 -18.716 3.347 1.00 53.56 168 VAL A C 1
ATOM 1373 O O . VAL A 1 168 ? 34.651 -17.697 3.052 1.00 53.56 168 VAL A O 1
#

Radius of gyration: 24.86 Å; chains: 1; bounding box: 62×62×43 Å